Protein AF-A0A7W1PCE5-F1 (afdb_monomer_lite)

Radius of gyration: 27.39 Å; chains: 1; bounding box: 63×51×52 Å

Foldseek 3Di:
DDPLVVVQVVCVVVVHDSDDDDDDPDPDDPPPPPPPDDDPPDDPPPPPPPDPPDDDPDPDPDDPDDDDPVPPD

Structure (mmCIF, N/CA/C/O backbone):
data_AF-A0A7W1PCE5-F1
#
_entry.id   AF-A0A7W1PCE5-F1
#
loop_
_atom_site.group_PDB
_atom_site.id
_atom_site.type_symbol
_atom_site.label_atom_id
_atom_site.label_alt_id
_atom_site.label_comp_id
_atom_site.label_asym_id
_atom_site.label_entity_id
_atom_site.label_seq_id
_atom_site.pdbx_PDB_ins_code
_atom_site.Cartn_x
_atom_site.Cartn_y
_atom_site.Cartn_z
_atom_site.occupancy
_atom_site.B_iso_or_equiv
_atom_site.auth_seq_id
_atom_site.auth_comp_id
_atom_site.auth_asym_id
_atom_site.auth_atom_id
_atom_site.pdbx_PDB_model_num
ATOM 1 N N . ILE A 1 1 ? 15.408 -1.785 -20.996 1.00 71.94 1 ILE A N 1
ATOM 2 C CA . ILE A 1 1 ? 14.740 -2.282 -19.781 1.00 71.94 1 ILE A CA 1
ATOM 3 C C . ILE A 1 1 ? 14.503 -1.105 -18.860 1.00 71.94 1 ILE A C 1
ATOM 5 O O . ILE A 1 1 ? 15.449 -0.399 -18.522 1.00 71.94 1 ILE A O 1
ATOM 9 N N . THR A 1 2 ? 13.243 -0.840 -18.557 1.00 93.88 2 THR A N 1
ATOM 10 C CA . THR A 1 2 ? 12.814 0.145 -17.567 1.00 93.88 2 THR A CA 1
ATOM 11 C C . THR A 1 2 ? 12.850 -0.474 -16.170 1.00 93.88 2 THR A C 1
ATOM 13 O O . THR A 1 2 ? 12.915 -1.693 -16.018 1.00 93.88 2 THR A O 1
ATOM 16 N N . ALA A 1 3 ? 12.791 0.361 -15.130 1.00 89.94 3 ALA A N 1
ATOM 17 C CA . ALA A 1 3 ? 12.691 -0.130 -13.757 1.00 89.94 3 ALA A CA 1
ATOM 18 C C . ALA A 1 3 ? 11.426 -0.983 -13.539 1.00 89.94 3 ALA A C 1
ATOM 20 O O . ALA A 1 3 ? 11.492 -1.989 -12.844 1.00 89.94 3 ALA A O 1
ATOM 21 N N . ALA A 1 4 ? 10.309 -0.624 -14.183 1.00 89.12 4 ALA A N 1
ATOM 22 C CA . ALA A 1 4 ? 9.069 -1.396 -14.128 1.00 89.12 4 ALA A CA 1
ATOM 23 C C . ALA A 1 4 ? 9.246 -2.799 -14.738 1.00 89.12 4 ALA A C 1
ATOM 25 O O . ALA A 1 4 ? 8.944 -3.793 -14.089 1.00 89.12 4 ALA A O 1
ATOM 26 N N . GLU A 1 5 ? 9.847 -2.887 -15.929 1.00 94.06 5 GLU A N 1
ATOM 27 C CA . GLU A 1 5 ? 10.123 -4.169 -16.598 1.00 94.06 5 GLU A CA 1
ATOM 28 C C . GLU A 1 5 ? 11.063 -5.073 -15.779 1.00 94.06 5 GLU A C 1
ATOM 30 O O . GLU A 1 5 ? 10.929 -6.295 -15.802 1.00 94.06 5 GLU A O 1
ATOM 35 N N . LEU A 1 6 ? 12.017 -4.486 -15.045 1.00 96.62 6 LEU A N 1
ATOM 36 C CA . LEU A 1 6 ? 12.921 -5.237 -14.172 1.00 96.62 6 LEU A CA 1
ATOM 37 C C . LEU A 1 6 ? 12.196 -5.799 -12.942 1.00 96.62 6 LEU A C 1
ATOM 39 O O . LEU A 1 6 ? 12.427 -6.949 -12.573 1.00 96.62 6 LEU A O 1
ATOM 43 N N . VAL A 1 7 ? 11.328 -5.002 -12.315 1.00 94.31 7 VAL A N 1
ATOM 44 C CA . VAL A 1 7 ? 10.522 -5.438 -11.165 1.00 94.31 7 VAL A CA 1
ATOM 45 C C . VAL A 1 7 ? 9.596 -6.582 -11.571 1.00 94.31 7 VAL A C 1
ATOM 47 O O . VAL A 1 7 ? 9.576 -7.605 -10.888 1.00 94.31 7 VAL A O 1
ATOM 50 N N . ASP A 1 8 ? 8.918 -6.470 -12.714 1.00 94.81 8 ASP A N 1
ATOM 51 C CA . ASP A 1 8 ? 8.044 -7.530 -13.226 1.00 94.81 8 ASP A CA 1
ATOM 52 C C . ASP A 1 8 ? 8.813 -8.832 -13.488 1.00 94.81 8 ASP A C 1
ATOM 54 O O . ASP A 1 8 ? 8.345 -9.915 -13.135 1.00 94.81 8 ASP A O 1
ATOM 58 N N . ALA A 1 9 ? 10.024 -8.740 -14.047 1.00 95.62 9 ALA A N 1
ATOM 59 C CA . ALA A 1 9 ? 10.876 -9.903 -14.287 1.00 95.62 9 ALA A CA 1
ATOM 60 C C . ALA A 1 9 ? 11.315 -10.596 -12.984 1.00 95.62 9 ALA A C 1
ATOM 62 O O . ALA A 1 9 ? 11.368 -11.826 -12.928 1.00 95.62 9 ALA A O 1
ATOM 63 N N . ILE A 1 10 ? 11.606 -9.824 -11.931 1.00 96.75 10 ILE A N 1
ATOM 64 C CA . ILE A 1 10 ? 11.944 -10.363 -10.607 1.00 96.75 10 ILE A CA 1
ATOM 65 C C . ILE A 1 10 ? 10.729 -11.065 -9.995 1.00 96.75 10 ILE A C 1
ATOM 67 O O . ILE A 1 10 ? 10.850 -12.199 -9.537 1.00 96.75 10 ILE A O 1
ATOM 71 N N . LEU A 1 11 ? 9.558 -10.422 -10.008 1.00 96.44 11 LEU A N 1
ATOM 72 C CA . LEU A 1 11 ? 8.331 -10.991 -9.444 1.00 96.44 11 LEU A CA 1
ATOM 73 C C . LEU A 1 11 ? 7.933 -12.285 -10.163 1.00 96.44 11 LEU A C 1
ATOM 75 O O . LEU A 1 11 ? 7.645 -13.280 -9.503 1.00 96.44 11 LEU A O 1
ATOM 79 N N . ALA A 1 12 ? 8.026 -12.312 -11.494 1.00 95.88 12 ALA A N 1
ATOM 80 C CA . ALA A 1 12 ? 7.770 -13.512 -12.287 1.00 95.88 12 ALA A CA 1
ATOM 81 C C . ALA A 1 12 ? 8.765 -14.647 -11.987 1.00 95.88 12 ALA A C 1
ATOM 83 O O . ALA A 1 12 ? 8.369 -15.807 -11.915 1.00 95.88 12 ALA A O 1
ATOM 84 N N . HIS A 1 13 ? 10.050 -14.335 -11.782 1.00 97.25 13 HIS A N 1
ATOM 85 C CA . HIS A 1 13 ? 11.055 -15.341 -11.422 1.00 97.25 13 HIS A CA 1
ATOM 86 C C . HIS A 1 13 ? 10.781 -15.989 -10.056 1.00 97.25 13 HIS A C 1
ATOM 88 O O . HIS A 1 13 ? 11.087 -17.163 -9.858 1.00 97.25 13 HIS A O 1
ATOM 94 N N . LEU A 1 14 ? 10.205 -15.225 -9.128 1.00 97.50 14 LEU A N 1
ATOM 95 C CA . LEU A 1 14 ? 9.869 -15.669 -7.776 1.00 97.50 14 LEU A CA 1
ATOM 96 C C . LEU A 1 14 ? 8.463 -16.283 -7.661 1.00 97.50 14 LEU A C 1
ATOM 98 O O . LEU A 1 14 ? 8.067 -16.637 -6.554 1.00 97.50 14 LEU A O 1
ATOM 102 N N . ASP A 1 15 ? 7.722 -16.397 -8.769 1.00 96.06 15 ASP A N 1
ATOM 103 C CA . ASP A 1 15 ? 6.313 -16.823 -8.796 1.00 96.06 15 ASP A CA 1
ATOM 104 C C . ASP A 1 15 ? 5.408 -15.958 -7.889 1.00 96.06 15 ASP A C 1
ATOM 106 O O . ASP A 1 15 ? 4.514 -16.435 -7.188 1.00 96.06 15 ASP A O 1
ATOM 110 N N . LEU A 1 16 ? 5.674 -14.647 -7.870 1.00 95.62 16 LEU A N 1
ATOM 111 C CA . LEU A 1 16 ? 4.916 -13.643 -7.125 1.00 95.62 16 LEU A CA 1
ATOM 112 C C . LEU A 1 16 ? 3.987 -12.847 -8.058 1.00 95.62 16 LEU A C 1
ATOM 114 O O . LEU A 1 16 ? 4.312 -12.633 -9.229 1.00 95.62 16 LEU A O 1
ATOM 118 N N . PRO A 1 17 ? 2.839 -12.353 -7.559 1.00 94.38 17 PRO A N 1
ATOM 119 C CA . PRO A 1 17 ? 1.931 -11.542 -8.362 1.00 94.38 17 PRO A CA 1
ATOM 120 C C . PRO A 1 17 ? 2.575 -10.205 -8.759 1.00 94.38 17 PRO A C 1
ATOM 122 O O . PRO A 1 17 ? 3.118 -9.493 -7.917 1.00 94.38 17 PRO A O 1
ATOM 125 N N . THR A 1 18 ? 2.460 -9.839 -10.038 1.00 92.06 18 THR A N 1
ATOM 126 C CA . THR A 1 18 ? 2.909 -8.539 -10.581 1.00 92.06 18 THR A CA 1
ATOM 127 C C . THR A 1 18 ? 1.872 -7.430 -10.405 1.00 92.06 18 THR A C 1
ATOM 129 O O . THR A 1 18 ? 2.184 -6.245 -10.488 1.00 92.06 18 THR A O 1
ATOM 132 N N . THR A 1 19 ? 0.621 -7.799 -10.135 1.00 89.62 19 THR A N 1
ATOM 133 C CA . THR A 1 19 ? -0.467 -6.857 -9.872 1.00 89.62 19 THR A CA 1
ATOM 134 C C . THR A 1 19 ? -0.652 -6.652 -8.370 1.00 89.62 19 THR A C 1
ATOM 136 O O . THR A 1 19 ? -0.647 -7.640 -7.628 1.00 89.62 19 THR A O 1
ATOM 139 N N . PRO A 1 20 ? -0.888 -5.412 -7.903 1.00 86.00 20 PRO A N 1
ATOM 140 C CA . PRO A 1 20 ? -1.202 -5.169 -6.502 1.00 86.00 20 PRO A CA 1
ATOM 141 C C . PRO A 1 20 ? -2.496 -5.899 -6.096 1.00 86.00 20 PRO A C 1
ATOM 143 O O . PRO A 1 20 ? -3.357 -6.155 -6.946 1.00 86.00 20 PRO A O 1
ATOM 146 N N . PRO A 1 21 ? -2.667 -6.226 -4.804 1.00 88.81 21 PRO A N 1
ATOM 147 C CA . PRO A 1 21 ? -3.901 -6.829 -4.320 1.00 88.81 21 PRO A CA 1
ATOM 148 C C . PRO A 1 21 ? -5.097 -5.882 -4.522 1.00 88.81 21 PRO A C 1
ATOM 150 O O . PRO A 1 21 ? -4.918 -4.659 -4.572 1.00 88.81 21 PRO A O 1
ATOM 153 N N . PRO A 1 22 ? -6.331 -6.417 -4.595 1.00 90.19 22 PRO A N 1
ATOM 154 C CA . PRO A 1 22 ? -7.530 -5.595 -4.655 1.00 90.19 22 PRO A CA 1
ATOM 155 C C . PRO A 1 22 ? -7.579 -4.620 -3.478 1.00 90.19 22 PRO A C 1
ATOM 157 O O . PRO A 1 22 ? -7.400 -5.011 -2.322 1.00 90.19 22 PRO A O 1
ATOM 160 N N . LEU A 1 23 ? -7.847 -3.349 -3.771 1.00 85.81 23 LEU A N 1
ATOM 161 C CA . LEU A 1 23 ? -8.003 -2.340 -2.733 1.00 85.81 23 LEU A CA 1
ATOM 162 C C . LEU A 1 23 ? -9.268 -2.643 -1.927 1.00 85.81 23 LEU A C 1
ATOM 164 O O . LEU A 1 23 ? -10.370 -2.700 -2.470 1.00 85.81 23 LEU A O 1
ATOM 168 N N . SER A 1 24 ? -9.102 -2.817 -0.620 1.00 84.00 24 SER A N 1
ATOM 169 C CA . SER A 1 24 ? -10.214 -2.790 0.327 1.00 84.00 24 SER A CA 1
ATOM 170 C C . SER A 1 24 ? -10.333 -1.379 0.883 1.00 84.00 24 SER A C 1
ATOM 172 O O . SER A 1 24 ? -9.320 -0.764 1.218 1.00 84.00 24 SER A O 1
ATOM 174 N N . LEU A 1 25 ? -11.558 -0.863 0.995 1.00 84.00 25 LEU A N 1
ATOM 175 C CA . LEU A 1 25 ? -11.777 0.381 1.728 1.00 84.00 25 LEU A CA 1
ATOM 176 C C . LEU A 1 25 ? -11.286 0.186 3.163 1.00 84.00 25 LEU A C 1
ATOM 178 O O . LEU A 1 25 ? -11.529 -0.863 3.769 1.00 84.00 25 LEU A O 1
ATOM 182 N N . ALA A 1 26 ? -10.595 1.194 3.696 1.00 83.38 26 AL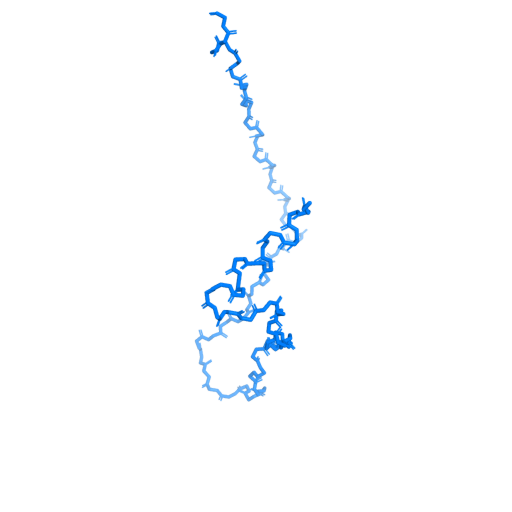A A N 1
ATOM 183 C CA . ALA A 1 26 ? -10.289 1.224 5.115 1.00 83.38 26 ALA A CA 1
ATOM 184 C C . ALA A 1 26 ? -11.596 0.999 5.883 1.00 83.38 26 ALA A C 1
ATOM 186 O O . ALA A 1 26 ? -12.629 1.584 5.539 1.00 83.38 26 ALA A O 1
ATOM 187 N N . ARG A 1 27 ? -11.564 0.113 6.887 1.00 79.50 27 ARG A N 1
ATOM 188 C CA . ARG A 1 27 ? -12.707 -0.040 7.788 1.00 79.50 27 ARG A CA 1
ATOM 189 C C . ARG A 1 27 ? -13.039 1.355 8.306 1.00 79.50 27 ARG A C 1
ATOM 191 O O . ARG A 1 27 ? -12.143 2.062 8.765 1.00 79.50 27 ARG A O 1
ATOM 198 N N . GLY A 1 28 ? -14.302 1.752 8.163 1.00 76.56 28 GLY A N 1
ATOM 199 C CA . GLY A 1 28 ? -14.777 2.992 8.758 1.00 76.56 28 GLY A CA 1
ATOM 200 C C . GLY A 1 28 ? -14.509 2.992 10.268 1.00 76.56 28 GLY A C 1
ATOM 201 O O . GLY A 1 28 ? -14.242 1.927 10.840 1.00 76.56 28 GLY A O 1
ATOM 202 N N . PRO A 1 29 ? -14.570 4.163 10.922 1.00 77.19 29 PRO A N 1
ATOM 203 C CA . PRO A 1 29 ? -14.471 4.228 12.375 1.00 77.19 29 PRO A CA 1
ATOM 204 C C . PRO A 1 29 ? -15.452 3.226 13.010 1.00 77.19 29 PRO A C 1
ATOM 206 O O . PRO A 1 29 ? -16.533 3.014 12.446 1.00 77.19 29 PRO A O 1
ATOM 209 N N . PRO A 1 30 ? -15.082 2.573 14.130 1.00 76.31 30 PRO A N 1
ATOM 210 C CA . PRO A 1 30 ? -15.948 1.608 14.792 1.00 76.31 30 PRO A CA 1
ATOM 211 C C . PRO A 1 30 ? -17.320 2.238 15.029 1.00 76.31 30 PRO A C 1
ATOM 213 O O . PRO A 1 30 ? -17.444 3.243 15.726 1.00 76.31 30 PRO A O 1
ATOM 216 N N . GLN A 1 31 ? -18.346 1.657 14.409 1.00 70.00 31 GLN A N 1
ATOM 217 C CA . GLN A 1 31 ? -19.733 2.016 14.665 1.00 70.00 31 GLN A CA 1
ATOM 218 C C . GLN A 1 31 ? -20.093 1.341 15.986 1.00 70.00 31 GLN A C 1
ATOM 220 O O . GLN A 1 31 ? -20.680 0.265 15.995 1.00 70.00 31 GLN A O 1
ATOM 225 N N . HIS A 1 32 ? -19.632 1.901 17.108 1.00 57.72 32 HIS A N 1
ATOM 226 C CA . HIS A 1 32 ? -20.287 1.612 18.374 1.00 57.72 32 HIS A CA 1
ATOM 227 C C . HIS A 1 32 ? -21.753 1.980 18.156 1.00 57.72 32 HIS A C 1
ATOM 229 O O . HIS A 1 32 ? -22.067 3.145 17.896 1.00 57.72 32 HIS A O 1
ATOM 235 N N . ASP A 1 33 ? -22.632 0.977 18.175 1.00 56.62 33 ASP A N 1
ATOM 236 C CA . ASP A 1 33 ? -24.053 1.214 18.361 1.00 56.62 33 ASP A CA 1
ATOM 237 C C . ASP A 1 33 ? -24.178 2.222 19.504 1.00 56.62 33 ASP A C 1
ATOM 239 O O . ASP A 1 33 ? -23.577 2.044 20.565 1.00 56.62 33 ASP A O 1
ATOM 243 N N . LEU A 1 34 ? -24.919 3.302 19.265 1.00 51.62 34 LEU A N 1
ATOM 244 C CA . LEU A 1 34 ? -25.224 4.377 20.211 1.00 51.62 34 LEU A CA 1
ATOM 245 C C . LEU A 1 34 ? -26.102 3.876 21.380 1.00 51.62 34 LEU A C 1
ATOM 247 O O . LEU A 1 34 ? -27.047 4.546 21.794 1.00 51.62 34 LEU A O 1
ATOM 251 N N . ALA A 1 35 ? -25.829 2.685 21.910 1.00 50.34 35 ALA A N 1
ATOM 252 C CA . ALA A 1 35 ? -26.306 2.239 23.200 1.00 50.34 35 ALA A CA 1
ATOM 253 C C . ALA A 1 35 ? -25.475 2.965 24.263 1.00 50.34 35 ALA A C 1
ATOM 255 O O . ALA A 1 35 ? -24.460 2.475 24.749 1.00 50.34 35 ALA A O 1
ATOM 256 N N . PHE A 1 36 ? -25.945 4.164 24.598 1.00 51.41 36 PHE A N 1
ATOM 257 C CA . PHE A 1 36 ? -25.561 5.004 25.734 1.00 51.41 36 PHE A CA 1
ATOM 258 C C . PHE A 1 36 ? -25.764 4.342 27.113 1.00 51.41 36 PHE A C 1
ATOM 260 O O . PHE A 1 36 ? -25.877 5.040 28.113 1.00 51.41 36 PHE A O 1
ATOM 267 N N . ASP A 1 37 ? -25.797 3.014 27.201 1.00 58.44 37 ASP A N 1
ATOM 268 C CA . ASP A 1 37 ? -26.056 2.306 28.443 1.00 58.44 37 ASP A CA 1
ATOM 269 C C . ASP A 1 37 ? -24.969 1.253 28.686 1.00 58.44 37 ASP A C 1
ATOM 271 O O . ASP A 1 37 ? -24.976 0.166 28.113 1.00 58.44 37 ASP A O 1
ATOM 275 N N . ALA A 1 38 ? -24.080 1.606 29.618 1.00 51.28 38 ALA A N 1
ATOM 276 C CA . ALA A 1 38 ? -23.144 0.748 30.345 1.00 51.28 38 ALA A CA 1
ATOM 277 C C . ALA A 1 38 ? -21.755 0.480 29.730 1.00 51.28 38 ALA A C 1
ATOM 279 O O . ALA A 1 38 ? -21.346 -0.666 29.569 1.00 51.28 38 ALA A O 1
ATOM 280 N N . ASP A 1 39 ? -20.953 1.536 29.587 1.00 50.00 39 ASP A N 1
ATOM 281 C CA . ASP A 1 39 ? -19.564 1.484 30.067 1.00 50.00 39 ASP A CA 1
ATOM 282 C C . ASP A 1 39 ? -19.187 2.847 30.684 1.00 50.00 39 ASP A C 1
ATOM 284 O O . ASP A 1 39 ? -19.097 3.835 29.958 1.00 50.00 39 ASP A O 1
ATOM 288 N N . PRO A 1 40 ? -19.011 2.964 32.015 1.00 53.25 40 PRO A N 1
ATOM 289 C CA . PRO A 1 40 ? -18.675 4.236 32.658 1.00 53.25 40 PRO A CA 1
ATOM 290 C C . PRO A 1 40 ? -17.218 4.681 32.420 1.00 53.25 40 PRO A C 1
ATOM 292 O O . PRO A 1 40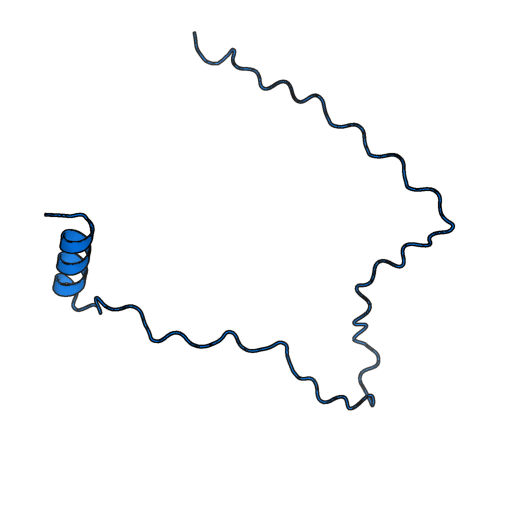 ? -16.770 5.620 33.073 1.00 53.25 40 PRO A O 1
ATOM 295 N N . GLY A 1 41 ? -16.454 3.998 31.558 1.00 55.69 41 GLY A N 1
ATOM 296 C CA . GLY A 1 41 ? -15.006 4.184 31.447 1.00 55.69 41 GLY A CA 1
ATOM 297 C C . GLY A 1 41 ? -14.467 4.828 30.170 1.00 55.69 41 GLY A C 1
ATOM 298 O O . GLY A 1 41 ? -13.279 5.147 30.157 1.00 55.69 41 GLY A O 1
ATOM 299 N N . PHE A 1 42 ? -15.260 5.012 29.107 1.00 55.78 42 PHE A N 1
ATOM 300 C CA . PHE A 1 42 ? -14.717 5.485 27.825 1.00 55.78 42 PHE A CA 1
ATOM 301 C C . PHE A 1 42 ? -15.174 6.905 27.482 1.00 55.78 42 PHE A C 1
ATOM 303 O O . PHE A 1 42 ? -16.170 7.122 26.792 1.00 55.78 42 PHE A O 1
ATOM 310 N N . ASP A 1 43 ? -14.413 7.871 27.992 1.00 56.53 43 ASP A N 1
ATOM 311 C CA . ASP A 1 43 ? -14.552 9.283 27.660 1.00 56.53 43 ASP A CA 1
ATOM 312 C C . ASP A 1 43 ? -13.948 9.551 26.269 1.00 56.53 43 ASP A C 1
ATOM 314 O O . ASP A 1 43 ? -12.737 9.447 26.061 1.00 56.53 43 ASP A O 1
ATOM 318 N N . PHE A 1 44 ? -14.811 9.828 25.289 1.00 54.59 44 PHE A N 1
ATOM 319 C CA . PHE A 1 44 ? -14.423 10.239 23.935 1.00 54.59 44 PHE A CA 1
ATOM 320 C C . PHE A 1 44 ? -14.197 11.754 23.825 1.00 54.59 44 PHE A C 1
ATOM 322 O O . PHE A 1 44 ? -14.052 12.260 22.707 1.00 54.59 44 PHE A O 1
ATOM 329 N N . ASP A 1 45 ? -14.157 12.496 24.934 1.00 60.38 45 ASP A N 1
ATOM 330 C CA . ASP A 1 45 ? -13.834 13.916 24.892 1.00 60.38 45 ASP A CA 1
ATOM 331 C C . ASP A 1 45 ? -12.322 14.140 24.712 1.00 60.38 45 ASP A C 1
ATOM 333 O O . ASP A 1 45 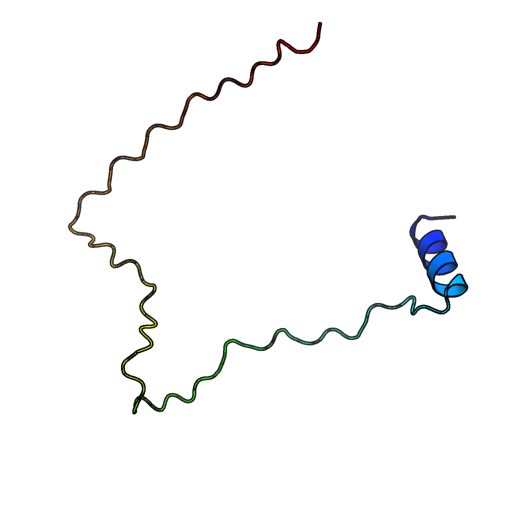? -11.559 14.377 25.644 1.00 60.38 45 ASP A O 1
ATOM 337 N N . GLN A 1 46 ? -11.867 14.027 23.463 1.00 59.03 46 GLN A N 1
ATOM 338 C CA . GLN A 1 46 ? -10.575 14.563 23.028 1.00 59.03 46 GLN A CA 1
ATOM 339 C C . GLN A 1 46 ? -10.703 15.991 22.486 1.00 59.03 46 GLN A C 1
ATOM 341 O O . GLN A 1 46 ? -9.843 16.427 21.716 1.00 59.03 46 GLN A O 1
ATOM 346 N N . THR A 1 47 ? -11.753 16.738 22.844 1.00 57.72 47 THR A N 1
ATOM 347 C CA . THR A 1 47 ? -11.721 18.179 22.608 1.00 57.72 47 THR A CA 1
ATOM 348 C C . THR A 1 47 ? -10.842 18.791 23.696 1.00 57.72 47 THR A C 1
ATOM 350 O O . THR A 1 47 ? -11.165 18.686 24.878 1.00 57.72 47 THR A O 1
ATOM 353 N N . PRO A 1 48 ? -9.683 19.398 23.372 1.00 56.75 48 PRO A N 1
ATOM 354 C CA . PRO A 1 48 ? -9.071 20.283 24.343 1.00 56.75 48 PRO A CA 1
ATOM 355 C C . PRO A 1 48 ? -10.101 21.385 24.593 1.00 56.75 48 PRO A C 1
ATOM 357 O O . PRO A 1 48 ? -10.457 22.117 23.667 1.00 56.75 48 PRO A O 1
ATOM 360 N N . ALA A 1 49 ? -10.629 21.456 25.814 1.00 61.16 49 ALA A N 1
ATOM 361 C CA . ALA A 1 49 ? -11.489 22.544 26.247 1.00 61.16 49 ALA A CA 1
ATOM 362 C C . ALA A 1 49 ? -10.646 23.826 26.290 1.00 61.16 49 ALA A C 1
ATOM 364 O O . ALA A 1 49 ? -10.149 24.225 27.337 1.00 61.16 49 ALA A O 1
ATOM 365 N N . TYR A 1 50 ? -10.419 24.428 25.122 1.00 53.81 50 TYR A N 1
ATOM 366 C CA . TYR A 1 50 ? -9.827 25.751 25.002 1.00 53.81 50 TYR A CA 1
ATOM 367 C C . TYR A 1 50 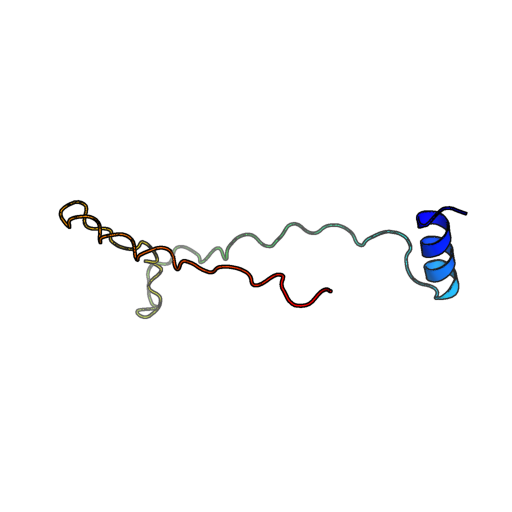? -10.842 26.741 25.566 1.00 53.81 50 TYR A C 1
ATOM 369 O O . TYR A 1 50 ? -11.850 27.060 24.928 1.00 53.81 50 TYR A O 1
ATOM 377 N N . ASP A 1 51 ? -10.602 27.184 26.795 1.00 60.41 51 ASP A N 1
ATOM 378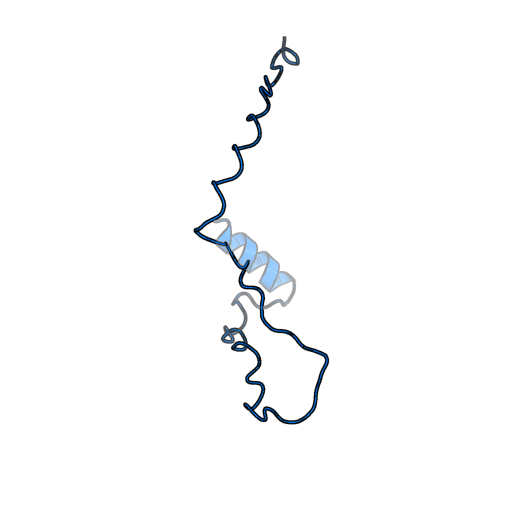 C CA . ASP A 1 51 ? -11.346 28.279 27.389 1.00 60.41 51 ASP A CA 1
ATOM 379 C C . ASP A 1 51 ? -10.958 29.573 26.661 1.00 60.41 51 ASP A C 1
ATOM 381 O O . ASP A 1 51 ? -9.867 30.103 26.835 1.00 60.41 51 ASP A O 1
ATOM 385 N N . LEU A 1 52 ? -11.861 30.097 25.829 1.00 62.28 52 LEU A N 1
ATOM 386 C CA . LEU A 1 52 ? -11.656 31.357 25.100 1.00 62.28 52 LEU A CA 1
ATOM 387 C C . LEU A 1 52 ? -11.560 32.587 26.025 1.00 62.28 52 LEU A C 1
ATOM 389 O O . LEU A 1 52 ? -11.357 33.701 25.539 1.00 62.28 52 LEU A O 1
ATOM 393 N N . SER A 1 53 ? -11.769 32.414 27.334 1.00 68.88 53 SER A N 1
ATOM 394 C CA . SER A 1 53 ? -11.525 33.438 28.348 1.00 68.88 53 SER A CA 1
ATOM 395 C C . SER A 1 53 ? -10.119 33.380 28.954 1.00 68.88 53 SER A C 1
ATOM 397 O O . SER A 1 53 ? -9.708 34.353 29.596 1.00 68.88 53 SER A O 1
ATOM 399 N N . GLU A 1 54 ? -9.355 32.312 28.701 1.00 67.69 54 GLU A N 1
ATOM 400 C CA . GLU A 1 54 ? -7.932 32.266 29.023 1.00 67.69 54 GLU A CA 1
ATOM 401 C C . GLU A 1 54 ? -7.120 33.024 27.958 1.00 67.69 54 GLU A C 1
ATOM 403 O O . GLU A 1 54 ? -7.340 32.858 26.755 1.00 67.69 54 GLU A O 1
ATOM 408 N N . PRO A 1 55 ? -6.183 33.897 28.367 1.00 67.19 55 PRO A N 1
ATOM 409 C CA . PRO A 1 55 ? -5.246 34.497 27.430 1.00 67.19 55 PRO A CA 1
ATOM 410 C C . PRO A 1 55 ? -4.369 33.398 26.817 1.00 67.19 55 PRO A C 1
ATOM 412 O O . PRO A 1 55 ? -3.831 32.566 27.545 1.00 67.19 55 PRO A O 1
ATOM 415 N N . GLU A 1 56 ? -4.225 33.421 25.487 1.00 73.19 56 GLU A N 1
ATOM 416 C CA . GLU A 1 56 ? -3.352 32.511 24.735 1.00 73.19 56 GLU A CA 1
ATOM 417 C C . GLU A 1 56 ? -1.983 32.388 25.436 1.00 73.19 56 GLU A C 1
ATOM 419 O O . GLU A 1 56 ? -1.364 33.423 25.724 1.00 73.19 56 GLU A O 1
ATOM 424 N N . PRO A 1 57 ? -1.498 31.167 25.737 1.00 72.06 57 PRO A N 1
ATOM 425 C CA . PRO A 1 57 ? -0.177 31.001 26.324 1.00 72.06 57 PRO A CA 1
ATOM 426 C C . PRO A 1 57 ? 0.870 31.576 25.365 1.00 72.06 57 PRO A C 1
ATOM 428 O O . PRO A 1 57 ? 0.801 31.349 24.155 1.00 72.06 57 PRO A O 1
ATOM 431 N N . GLU A 1 58 ? 1.827 32.343 25.897 1.00 74.94 58 GLU A N 1
ATOM 432 C CA . GLU A 1 58 ? 2.907 32.895 25.078 1.00 74.94 58 GLU A CA 1
ATOM 433 C C . GLU A 1 58 ? 3.606 31.749 24.327 1.00 74.94 58 GLU A C 1
ATOM 435 O O . GLU A 1 58 ? 3.943 30.736 24.950 1.00 74.94 58 GLU A O 1
ATOM 440 N N . PRO A 1 59 ? 3.800 31.866 22.999 1.00 72.19 59 PRO A N 1
ATOM 441 C CA . PRO A 1 59 ? 4.465 30.821 22.240 1.00 72.19 59 PRO A CA 1
ATOM 442 C C . PRO A 1 59 ? 5.866 30.614 22.813 1.00 72.19 59 PRO A C 1
ATOM 444 O O . PRO A 1 59 ? 6.603 31.580 23.026 1.00 72.19 59 PRO A O 1
ATOM 447 N N . GLU A 1 60 ? 6.235 29.355 23.058 1.00 78.06 60 GLU A N 1
ATOM 448 C CA . GLU A 1 60 ? 7.595 29.024 23.473 1.00 78.06 60 GLU A CA 1
ATOM 449 C C . GLU A 1 60 ? 8.593 29.623 22.466 1.00 78.06 60 GLU A C 1
ATOM 451 O O . GLU A 1 60 ? 8.343 29.588 21.252 1.00 78.06 60 GLU A O 1
ATOM 456 N N . PRO A 1 61 ? 9.712 30.206 22.935 1.00 77.19 61 PRO A N 1
ATOM 457 C CA . PRO A 1 61 ? 10.692 30.794 22.039 1.00 77.19 61 PRO A CA 1
ATOM 458 C C . PRO A 1 61 ? 11.206 29.716 21.086 1.00 77.19 61 PRO A C 1
ATOM 460 O O . PRO A 1 61 ? 11.650 28.650 21.517 1.00 77.19 61 PRO A O 1
ATOM 463 N N . VAL A 1 62 ? 11.142 30.004 19.782 1.00 80.19 62 VAL A N 1
ATOM 464 C CA . VAL A 1 62 ? 11.730 29.135 18.761 1.00 80.19 62 VAL A CA 1
ATOM 465 C C . VAL A 1 62 ? 13.212 28.982 19.103 1.00 80.19 62 VAL A C 1
ATOM 467 O O . VAL A 1 62 ? 13.897 29.997 19.232 1.00 80.19 62 VAL A O 1
ATOM 470 N N . PRO A 1 63 ? 13.721 27.755 19.289 1.00 78.69 63 PRO A N 1
ATOM 471 C CA . PRO A 1 63 ? 15.127 27.586 19.595 1.00 78.69 63 PRO A CA 1
ATOM 472 C C . PRO A 1 63 ? 15.960 28.023 18.386 1.00 78.69 63 PRO A C 1
ATOM 474 O O . PRO A 1 63 ? 15.738 27.536 17.274 1.00 78.69 63 PRO A O 1
ATOM 477 N N . ASP A 1 64 ? 16.935 28.903 18.612 1.00 76.75 64 ASP A N 1
ATOM 478 C CA . ASP A 1 64 ? 17.909 29.326 17.603 1.00 76.75 64 ASP A CA 1
ATOM 479 C C . ASP A 1 64 ? 18.918 28.191 17.357 1.00 76.75 64 ASP A C 1
ATOM 481 O O . ASP A 1 64 ? 20.054 28.196 17.835 1.00 76.75 64 ASP A O 1
ATOM 485 N N . PHE A 1 65 ? 18.474 27.142 16.663 1.00 75.06 65 PHE A N 1
ATOM 486 C CA . PHE A 1 65 ? 19.354 26.078 16.196 1.00 75.06 65 PHE A CA 1
ATOM 487 C C . PHE A 1 65 ? 20.121 26.555 14.961 1.00 75.06 65 PHE A C 1
ATOM 489 O O . PHE A 1 65 ? 19.662 26.398 13.829 1.00 75.06 65 PHE A O 1
ATOM 496 N N . ASP A 1 66 ? 21.323 27.081 15.173 1.00 78.69 66 ASP A N 1
ATOM 497 C CA . ASP A 1 66 ? 22.298 27.251 14.099 1.00 78.69 66 ASP A CA 1
ATOM 498 C C . ASP A 1 66 ? 22.888 25.882 13.732 1.00 78.69 66 ASP A C 1
ATOM 500 O O . ASP A 1 66 ? 23.620 25.255 14.503 1.00 78.69 66 ASP A O 1
ATOM 504 N N . PHE A 1 67 ? 22.547 25.381 12.544 1.00 74.69 67 PHE A N 1
ATOM 505 C CA . PHE A 1 67 ? 23.144 24.161 12.009 1.00 74.69 67 PHE A CA 1
ATOM 506 C C . PHE A 1 67 ? 24.604 24.435 11.617 1.00 74.69 67 PHE A C 1
ATOM 508 O O . PHE A 1 67 ? 24.873 25.099 10.615 1.00 74.69 67 PHE A O 1
ATOM 515 N N . ASP A 1 68 ? 25.548 23.922 12.408 1.00 78.38 68 ASP A N 1
ATOM 516 C CA . ASP A 1 68 ? 26.984 24.064 12.164 1.00 78.38 68 ASP A CA 1
ATOM 517 C C . ASP A 1 68 ? 27.416 23.307 10.892 1.00 78.38 68 ASP A C 1
ATOM 519 O O . ASP A 1 68 ? 27.506 22.078 10.864 1.00 78.38 68 ASP A O 1
ATOM 523 N N . GLN A 1 69 ? 27.691 24.054 9.819 1.00 70.81 69 GLN A N 1
ATOM 524 C CA . GLN A 1 69 ? 28.194 23.521 8.547 1.00 70.81 69 GLN A CA 1
ATOM 525 C C . GLN A 1 69 ? 29.725 23.395 8.500 1.00 70.81 69 GLN A C 1
ATOM 527 O O . GLN A 1 69 ? 30.278 23.082 7.446 1.00 70.81 69 GLN A O 1
ATOM 532 N N . SER A 1 70 ? 30.436 23.620 9.608 1.00 74.62 70 SER A N 1
ATOM 533 C CA . SER A 1 70 ? 31.903 23.581 9.625 1.00 74.62 70 SER A CA 1
ATOM 534 C C . SER A 1 70 ? 32.501 22.172 9.488 1.00 74.62 70 SER A C 1
ATOM 536 O O . SER A 1 70 ? 33.708 22.035 9.297 1.00 74.62 70 SER A O 1
ATOM 538 N N . ALA A 1 71 ? 31.678 21.117 9.477 1.00 63.75 71 ALA A N 1
ATOM 539 C CA . ALA A 1 71 ? 32.100 19.733 9.237 1.00 63.75 71 ALA A CA 1
ATOM 540 C C . ALA A 1 71 ? 32.367 19.408 7.747 1.00 63.75 71 ALA A C 1
ATOM 542 O O . ALA A 1 71 ? 31.997 18.337 7.260 1.00 63.75 71 ALA A O 1
ATOM 543 N N . GLY A 1 72 ? 33.006 20.316 7.007 1.00 61.56 7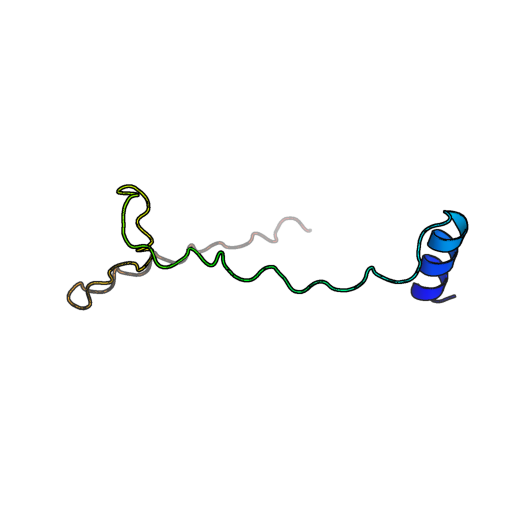2 GLY A N 1
ATOM 544 C CA . GLY A 1 72 ? 33.278 20.118 5.584 1.00 61.56 72 GLY A CA 1
ATOM 545 C C . GLY A 1 72 ? 34.248 21.120 4.965 1.00 61.56 72 GLY A C 1
ATOM 546 O O . GLY A 1 72 ? 33.866 21.824 4.033 1.00 61.56 72 GLY A O 1
ATOM 547 N N . ALA A 1 73 ? 35.492 21.162 5.449 1.00 51.44 73 ALA A N 1
ATOM 548 C CA . ALA A 1 73 ? 36.642 21.693 4.709 1.00 51.44 73 ALA A CA 1
ATOM 549 C C . ALA A 1 73 ? 37.906 20.882 5.021 1.00 51.44 73 ALA A C 1
ATOM 551 O O . ALA A 1 73 ? 38.144 20.607 6.219 1.00 51.44 73 ALA A O 1
#

pLDDT: mean 74.58, std 15.21, range [50.0, 97.5]

Secondary structure (DSSP, 8-state):
--HHHHHHHHHHHTT--SSPPPPPPPPPSP------SS-TT----------TTS--PPPPPPP-------S--

Sequence (73 aa):
ITAAELVDAILAHLDLPTTPPPLSLARGPPQHDLAFDADPGFDFDQTPAYDLSEPEPEPEPVPDFDFDQSAGA